Protein AF-A0A918S6B8-F1 (afdb_monomer_lite)

pLDDT: mean 79.82, std 8.92, range [45.66, 89.81]

Sequence (88 aa):
MGYLDNFKSKDFWIDVLKLSIVFFIIFVALSLLISNFSSIMSGNWNAVYEQEWSNGKWKKDLSMKAAITVVYAVYMTSRKRRIQEKNS

Secondary structure (DSSP, 8-state):
--TTHHHH-HHHHHHHHHHHHHHHHHHHHHHHHHHTHHHHHTT-HHHHIIIIIGGGHHHHHHHHHHHHHHHHHHHHHHHHHHHHHHT-

Structure (mmCIF, N/CA/C/O backbone):
data_AF-A0A918S6B8-F1
#
_entry.id   AF-A0A918S6B8-F1
#
loop_
_atom_site.group_PDB
_atom_site.id
_atom_site.type_symbol
_atom_site.label_atom_id
_atom_site.label_alt_id
_atom_site.label_comp_id
_atom_site.label_asym_id
_atom_site.label_entity_id
_atom_site.label_seq_id
_atom_site.pdbx_PDB_ins_code
_atom_site.Cartn_x
_atom_site.Cartn_y
_atom_site.Cartn_z
_atom_site.occupancy
_atom_site.B_iso_or_equiv
_atom_site.auth_seq_id
_atom_site.auth_comp_id
_atom_site.auth_asym_id
_atom_site.auth_atom_id
_atom_site.pdbx_PDB_model_num
ATOM 1 N N . MET A 1 1 ? 19.075 2.067 -24.264 1.00 45.66 1 MET A N 1
ATOM 2 C CA . MET A 1 1 ? 17.595 2.049 -24.263 1.00 45.66 1 MET A CA 1
ATOM 3 C C . MET A 1 1 ? 17.120 3.089 -23.267 1.00 45.66 1 MET A C 1
ATOM 5 O O . MET A 1 1 ? 17.784 3.268 -22.250 1.00 45.66 1 MET A O 1
ATOM 9 N N . GLY A 1 2 ? 16.097 3.871 -23.604 1.00 54.41 2 GLY A N 1
ATOM 10 C CA . GLY A 1 2 ? 15.724 5.041 -22.814 1.00 54.41 2 GLY A CA 1
ATOM 11 C C . GLY A 1 2 ? 15.081 4.639 -21.488 1.00 54.41 2 GLY A C 1
ATOM 12 O O . GLY A 1 2 ? 14.310 3.686 -21.430 1.00 54.41 2 GLY A O 1
ATOM 13 N N . TYR A 1 3 ? 15.335 5.412 -20.430 1.00 54.12 3 TYR A N 1
ATOM 14 C CA . TYR A 1 3 ? 14.766 5.229 -19.083 1.00 54.12 3 TYR A CA 1
ATOM 15 C C . TYR A 1 3 ? 13.231 5.066 -19.046 1.00 54.12 3 TYR A C 1
ATOM 17 O O . TYR A 1 3 ? 12.679 4.552 -18.076 1.00 54.12 3 TYR A O 1
ATOM 25 N N . LEU A 1 4 ? 12.544 5.509 -20.101 1.00 61.47 4 LEU A N 1
ATOM 26 C CA . LEU A 1 4 ? 11.091 5.507 -20.244 1.00 61.47 4 LEU A CA 1
ATOM 27 C C . LEU A 1 4 ? 10.542 4.275 -20.982 1.00 61.47 4 LEU A C 1
ATOM 29 O O . LEU A 1 4 ? 9.345 4.005 -20.881 1.00 61.47 4 LEU A O 1
ATOM 33 N N . ASP A 1 5 ? 11.381 3.508 -21.686 1.00 64.75 5 ASP A N 1
ATOM 34 C CA . ASP A 1 5 ? 10.930 2.334 -22.450 1.00 64.75 5 ASP A CA 1
ATOM 35 C C . ASP A 1 5 ? 10.459 1.216 -21.508 1.00 64.75 5 ASP A C 1
ATOM 37 O O . ASP A 1 5 ? 9.431 0.578 -21.739 1.00 64.75 5 ASP A O 1
ATOM 41 N N . ASN A 1 6 ? 11.128 1.069 -20.361 1.00 63.50 6 ASN A N 1
ATOM 42 C CA . ASN A 1 6 ? 10.747 0.122 -19.314 1.00 63.50 6 ASN A CA 1
ATOM 43 C C . ASN A 1 6 ? 9.376 0.436 -18.685 1.00 63.50 6 ASN A C 1
ATOM 45 O O . ASN A 1 6 ? 8.620 -0.489 -18.388 1.00 63.50 6 ASN A O 1
ATOM 49 N N . PHE A 1 7 ? 9.026 1.720 -18.536 1.00 70.88 7 PHE A N 1
ATOM 50 C CA . PHE A 1 7 ? 7.731 2.166 -17.995 1.00 70.88 7 PHE A CA 1
ATOM 51 C C . PHE A 1 7 ? 6.553 1.881 -18.937 1.00 70.88 7 PHE A C 1
ATOM 53 O O . PHE A 1 7 ? 5.415 1.759 -18.480 1.00 70.88 7 PHE A O 1
ATOM 60 N N . LYS A 1 8 ? 6.819 1.765 -20.245 1.00 69.69 8 LYS A N 1
ATOM 61 C CA . LYS A 1 8 ? 5.819 1.383 -21.253 1.00 69.69 8 LYS A CA 1
ATOM 62 C C . LYS A 1 8 ? 5.547 -0.124 -21.276 1.00 69.69 8 LYS A C 1
ATOM 64 O O . LYS A 1 8 ? 4.525 -0.538 -21.820 1.00 69.69 8 LYS A O 1
ATOM 69 N N . SER A 1 9 ? 6.425 -0.947 -20.694 1.00 79.50 9 SER A N 1
ATOM 70 C CA . SER A 1 9 ? 6.230 -2.400 -20.664 1.00 79.50 9 SER A CA 1
ATOM 71 C C . SER A 1 9 ? 5.118 -2.795 -19.686 1.00 79.50 9 SER A C 1
ATOM 73 O O . SER A 1 9 ? 5.088 -2.341 -18.541 1.00 79.50 9 SER A O 1
ATOM 75 N N . LYS A 1 10 ? 4.206 -3.678 -20.114 1.00 79.12 10 LYS A N 1
ATOM 76 C CA . LYS A 1 10 ? 3.183 -4.252 -19.218 1.00 79.12 10 LYS A CA 1
ATOM 77 C C . LYS A 1 10 ? 3.817 -5.036 -18.070 1.00 79.12 10 LYS A C 1
ATOM 79 O O . LYS A 1 10 ? 3.336 -4.947 -16.944 1.00 79.12 10 LYS A O 1
ATOM 84 N N . ASP A 1 11 ? 4.922 -5.726 -18.334 1.00 82.69 11 ASP A N 1
ATOM 85 C CA . ASP A 1 11 ? 5.625 -6.532 -17.333 1.00 82.69 11 ASP A CA 1
ATOM 86 C C . ASP A 1 11 ? 6.127 -5.687 -16.159 1.00 82.69 11 ASP A C 1
ATOM 88 O O . ASP A 1 11 ? 6.103 -6.138 -15.018 1.00 82.69 11 ASP A O 1
ATOM 92 N N . PHE A 1 12 ? 6.516 -4.429 -16.406 1.00 83.31 12 PHE A N 1
ATOM 93 C CA . PHE A 1 12 ? 6.881 -3.499 -15.335 1.00 83.31 12 PHE A CA 1
ATOM 94 C C . PHE A 1 12 ? 5.722 -3.264 -14.36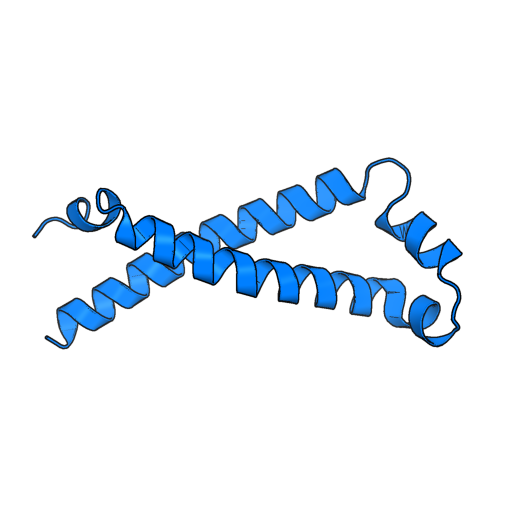8 1.00 83.31 12 PHE A C 1
ATOM 96 O O . PHE A 1 12 ? 5.900 -3.338 -13.153 1.00 83.31 12 PHE A O 1
ATOM 103 N N . TRP A 1 13 ? 4.523 -3.025 -14.895 1.00 84.50 13 TRP A N 1
ATOM 104 C CA . TRP A 1 13 ? 3.341 -2.796 -14.070 1.00 84.50 13 TRP A CA 1
ATOM 105 C C . TRP A 1 13 ? 2.867 -4.066 -13.362 1.00 84.50 13 TRP A C 1
ATOM 107 O O . TRP A 1 13 ? 2.396 -3.974 -12.231 1.00 84.50 13 TRP A O 1
ATOM 117 N N . ILE A 1 14 ? 3.055 -5.245 -13.962 1.00 87.56 14 ILE A N 1
ATOM 118 C CA . ILE A 1 14 ? 2.795 -6.534 -13.302 1.00 87.56 14 ILE A CA 1
ATOM 119 C C . ILE A 1 14 ? 3.736 -6.723 -12.103 1.00 87.56 14 ILE A C 1
ATOM 121 O O . ILE A 1 14 ? 3.271 -7.069 -11.016 1.00 87.56 14 ILE A O 1
ATOM 125 N N . ASP A 1 15 ? 5.033 -6.438 -12.263 1.00 86.31 15 ASP A N 1
ATOM 126 C CA . ASP A 1 15 ? 6.012 -6.505 -11.170 1.00 86.31 15 ASP A CA 1
ATOM 127 C C . ASP A 1 15 ? 5.681 -5.515 -10.043 1.00 86.31 15 ASP A C 1
ATOM 129 O O . ASP A 1 15 ? 5.711 -5.876 -8.863 1.00 86.31 15 ASP A O 1
ATOM 133 N N . VAL A 1 16 ? 5.331 -4.272 -10.401 1.00 87.75 16 VAL A N 1
ATOM 134 C CA . VAL A 1 16 ? 4.890 -3.239 -9.448 1.00 87.75 16 VAL A CA 1
ATOM 135 C C . VAL A 1 16 ? 3.645 -3.698 -8.697 1.00 87.75 16 VAL A C 1
ATOM 137 O O . VAL A 1 16 ? 3.629 -3.629 -7.469 1.00 87.75 16 VAL A O 1
ATOM 140 N N . LEU A 1 17 ? 2.625 -4.203 -9.398 1.00 88.94 17 LEU A N 1
ATOM 141 C CA . LEU A 1 17 ? 1.389 -4.676 -8.776 1.00 88.94 17 LEU A CA 1
ATOM 142 C C . LEU A 1 17 ? 1.663 -5.839 -7.826 1.00 88.94 17 LEU A C 1
ATOM 144 O O . LEU A 1 17 ? 1.248 -5.784 -6.671 1.00 88.94 17 LEU A O 1
ATOM 148 N N . LYS A 1 18 ? 2.430 -6.842 -8.262 1.00 88.81 18 LYS A N 1
ATOM 149 C CA . LYS A 1 18 ? 2.786 -8.003 -7.439 1.00 88.81 18 LYS A CA 1
ATOM 150 C C . LYS A 1 18 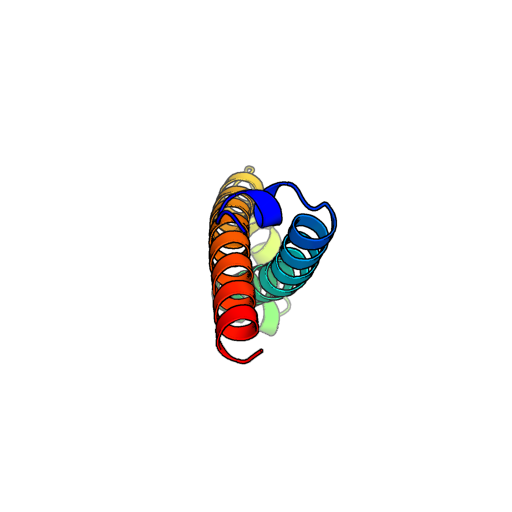? 3.509 -7.591 -6.155 1.00 88.81 18 LYS A C 1
ATOM 152 O O . LYS A 1 18 ? 3.151 -8.063 -5.078 1.00 88.81 18 LYS A O 1
ATOM 157 N N . LEU A 1 19 ? 4.483 -6.684 -6.255 1.00 89.06 19 LEU A N 1
ATOM 158 C CA . LEU A 1 19 ? 5.204 -6.161 -5.094 1.00 89.06 19 LEU A CA 1
ATOM 159 C C . LEU A 1 19 ? 4.286 -5.331 -4.186 1.00 89.06 19 LEU A C 1
ATOM 161 O O . LEU A 1 19 ? 4.303 -5.502 -2.968 1.00 89.06 19 LEU A O 1
ATOM 165 N N . SER A 1 20 ? 3.471 -4.459 -4.784 1.00 87.25 20 SER A N 1
ATOM 166 C CA . SER A 1 20 ? 2.560 -3.581 -4.053 1.00 87.25 20 SER A CA 1
ATOM 167 C C . SER A 1 20 ? 1.507 -4.369 -3.276 1.00 87.25 20 SER A C 1
ATOM 169 O O . SER A 1 20 ? 1.272 -4.047 -2.122 1.00 87.25 20 SER A O 1
ATOM 171 N N . ILE A 1 21 ? 0.940 -5.438 -3.846 1.00 89.69 21 ILE A N 1
ATOM 172 C CA . ILE A 1 21 ? -0.079 -6.272 -3.193 1.00 89.69 21 ILE A CA 1
ATOM 173 C C . ILE A 1 21 ? 0.506 -6.959 -1.958 1.00 89.69 21 ILE A C 1
ATOM 175 O O . ILE A 1 21 ? -0.069 -6.867 -0.876 1.00 89.69 21 ILE A O 1
ATOM 179 N N . VAL A 1 22 ? 1.666 -7.610 -2.098 1.00 89.81 22 VAL A N 1
ATOM 180 C CA . VAL A 1 22 ? 2.311 -8.312 -0.977 1.00 89.81 22 VAL A CA 1
ATOM 181 C C . VAL A 1 22 ? 2.681 -7.329 0.134 1.00 89.81 22 VAL A C 1
ATOM 183 O O . VAL A 1 22 ? 2.360 -7.566 1.298 1.00 89.81 22 VAL A O 1
ATOM 186 N N . PHE A 1 23 ? 3.303 -6.200 -0.221 1.00 88.94 23 PHE A N 1
ATOM 187 C CA . PHE A 1 23 ? 3.666 -5.172 0.752 1.00 88.94 23 PHE A CA 1
ATOM 188 C C . PHE A 1 23 ? 2.432 -4.572 1.429 1.00 88.94 23 PHE A C 1
ATOM 190 O O . PHE A 1 23 ? 2.419 -4.419 2.645 1.00 88.94 23 PHE A O 1
ATOM 197 N N . PHE A 1 24 ? 1.380 -4.277 0.663 1.00 88.12 24 PHE A N 1
ATOM 198 C CA . PHE A 1 24 ? 0.152 -3.679 1.176 1.00 88.12 24 PHE A CA 1
ATOM 199 C C . PHE A 1 24 ? -0.539 -4.584 2.195 1.00 88.12 24 PHE A C 1
ATOM 201 O O . PHE A 1 24 ? -0.906 -4.112 3.266 1.00 88.12 24 PHE A O 1
ATOM 208 N N . ILE A 1 25 ? -0.664 -5.883 1.903 1.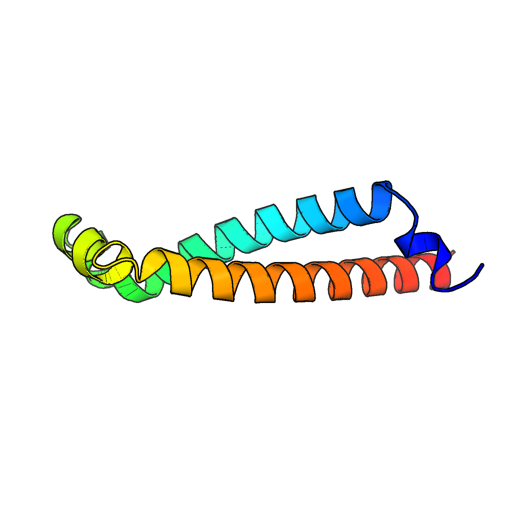00 89.38 25 ILE A N 1
ATOM 209 C CA . ILE A 1 25 ? -1.281 -6.851 2.822 1.00 89.38 25 ILE A CA 1
ATOM 210 C C . ILE A 1 25 ? -0.515 -6.893 4.147 1.00 89.38 25 ILE A C 1
ATOM 212 O O . ILE A 1 25 ? -1.121 -6.771 5.211 1.00 89.38 25 ILE A O 1
ATOM 216 N N . ILE A 1 26 ? 0.815 -7.008 4.089 1.00 89.56 26 ILE A N 1
ATOM 217 C CA . ILE A 1 26 ? 1.666 -7.040 5.286 1.00 89.56 26 ILE A CA 1
ATOM 218 C C . ILE A 1 26 ? 1.556 -5.722 6.061 1.00 89.56 26 ILE A C 1
ATOM 220 O O . ILE A 1 26 ? 1.413 -5.729 7.281 1.00 89.56 26 ILE A O 1
ATOM 224 N N . PHE A 1 27 ? 1.581 -4.591 5.358 1.00 86.00 27 PHE A N 1
ATOM 225 C CA . PHE A 1 27 ? 1.531 -3.263 5.960 1.00 86.00 27 PHE A CA 1
ATOM 226 C C . PHE A 1 27 ? 0.191 -2.984 6.653 1.00 86.00 27 PHE A C 1
ATOM 228 O O . PHE A 1 27 ? 0.161 -2.442 7.758 1.00 86.00 27 PHE A O 1
ATOM 235 N N . VAL A 1 28 ? -0.919 -3.404 6.043 1.00 87.44 28 VAL A N 1
ATOM 236 C CA . VAL A 1 28 ? -2.259 -3.309 6.635 1.00 87.44 28 VAL A CA 1
ATOM 237 C C . VAL A 1 28 ? -2.389 -4.241 7.839 1.00 87.44 28 VAL A C 1
ATOM 239 O O . VAL A 1 28 ? -2.847 -3.797 8.891 1.00 87.44 28 VAL A O 1
ATOM 242 N N . ALA A 1 29 ? -1.933 -5.491 7.725 1.00 86.00 29 ALA A N 1
ATOM 243 C CA . ALA A 1 29 ? -1.972 -6.454 8.825 1.00 86.00 29 ALA A CA 1
ATOM 244 C C . ALA A 1 29 ? -1.149 -5.981 10.036 1.00 86.00 29 ALA A C 1
ATOM 246 O O . ALA A 1 29 ? -1.646 -6.008 11.160 1.00 86.00 29 ALA A O 1
ATOM 247 N N . LEU A 1 30 ? 0.071 -5.479 9.812 1.00 86.69 30 LEU A N 1
ATOM 248 C CA . LEU A 1 30 ? 0.912 -4.893 10.862 1.00 86.69 30 LEU A CA 1
ATOM 249 C C . LEU A 1 30 ? 0.263 -3.662 11.497 1.00 86.69 30 LEU A C 1
ATOM 251 O O . LEU A 1 30 ? 0.261 -3.543 12.717 1.00 86.69 30 LEU A O 1
ATOM 255 N N . SER A 1 31 ? -0.311 -2.761 10.694 1.00 82.69 31 SER A N 1
ATOM 256 C CA . SER A 1 31 ? -0.995 -1.567 11.209 1.00 82.69 31 SER A CA 1
ATOM 257 C C . SER A 1 31 ? -2.164 -1.932 12.126 1.00 82.69 31 SER A C 1
ATOM 259 O O . SER A 1 31 ? -2.304 -1.338 13.192 1.00 82.69 31 SER A O 1
ATOM 261 N N . LEU A 1 32 ? -2.980 -2.914 11.728 1.00 81.81 32 LEU A N 1
ATOM 262 C CA . LEU A 1 32 ? -4.095 -3.426 12.530 1.00 81.81 32 LEU A CA 1
ATOM 263 C C . LEU A 1 32 ? -3.603 -4.068 13.826 1.00 81.81 32 LEU A C 1
ATOM 265 O O . LEU A 1 32 ? -4.124 -3.759 14.897 1.00 81.81 32 LEU A O 1
ATOM 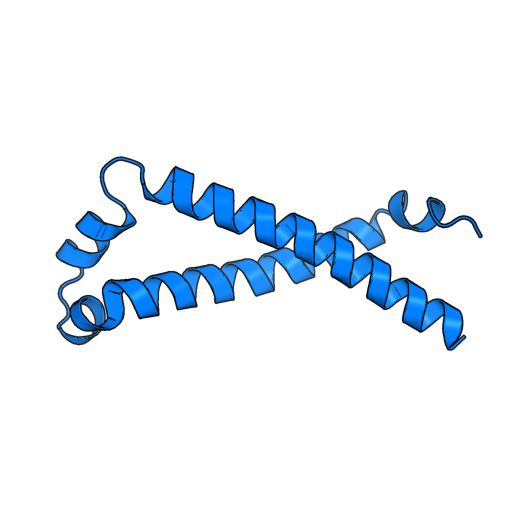269 N N . LEU A 1 33 ? -2.579 -4.921 13.720 1.00 83.12 33 LEU A N 1
ATOM 270 C CA . LEU A 1 33 ? -1.989 -5.607 14.862 1.00 83.12 33 LEU A CA 1
ATOM 271 C C . LEU A 1 33 ? -1.404 -4.630 15.871 1.00 83.12 33 LEU A C 1
ATOM 273 O O . LEU A 1 33 ? -1.636 -4.825 17.048 1.00 83.12 33 LEU A O 1
ATOM 277 N N . ILE A 1 34 ? -0.683 -3.591 15.449 1.00 81.00 34 ILE A N 1
ATOM 278 C CA . ILE A 1 34 ? -0.064 -2.626 16.370 1.00 81.00 34 ILE A CA 1
ATOM 279 C C . ILE A 1 34 ? -1.124 -1.733 17.022 1.00 81.00 34 ILE A C 1
ATOM 281 O O . ILE A 1 34 ? -1.102 -1.553 18.237 1.00 81.00 34 ILE A O 1
ATOM 285 N N . SER A 1 35 ? -2.056 -1.195 16.231 1.00 75.88 35 SER A N 1
ATOM 286 C CA . SER A 1 35 ? -3.083 -0.265 16.721 1.00 75.88 35 SER A CA 1
ATOM 287 C C . SER A 1 35 ? -4.048 -0.938 17.704 1.00 75.88 35 SER A C 1
ATOM 289 O O . SER A 1 35 ? -4.426 -0.357 18.718 1.00 75.88 35 SER A O 1
ATOM 291 N N . ASN A 1 36 ? -4.380 -2.209 17.458 1.00 78.00 36 ASN A N 1
ATOM 292 C CA . ASN A 1 36 ? -5.393 -2.939 18.218 1.00 78.00 36 ASN A CA 1
ATOM 293 C C . ASN A 1 36 ? -4.828 -4.160 18.948 1.00 78.00 36 ASN A C 1
ATOM 295 O O . ASN A 1 36 ? -5.591 -5.048 19.320 1.00 78.00 36 ASN A O 1
ATOM 299 N N . PHE A 1 37 ? -3.510 -4.220 19.172 1.00 76.56 37 PHE A N 1
ATOM 300 C CA . PHE A 1 37 ? -2.830 -5.399 19.724 1.00 76.56 37 PHE A CA 1
ATOM 301 C C . PHE A 1 37 ? -3.497 -5.917 21.002 1.00 76.56 37 PHE A C 1
ATOM 303 O O . PHE A 1 37 ? -3.793 -7.103 21.136 1.00 76.56 37 PHE A O 1
ATOM 310 N N . SER A 1 38 ? -3.788 -4.988 21.917 1.00 78.12 38 SER A N 1
ATOM 311 C CA . SER A 1 38 ? -4.431 -5.264 23.203 1.00 78.12 38 SER A CA 1
ATOM 312 C C . SER A 1 38 ? -5.872 -5.767 23.038 1.00 78.12 38 SER A C 1
ATOM 314 O O . SER A 1 38 ? -6.277 -6.745 23.666 1.00 78.12 38 SER A O 1
ATOM 316 N N . SER A 1 39 ? -6.642 -5.153 22.136 1.00 78.12 39 SER A N 1
ATOM 317 C CA . SER A 1 39 ? -8.032 -5.528 21.838 1.00 78.12 39 SER A CA 1
ATOM 318 C C . SER A 1 39 ? -8.130 -6.898 21.156 1.00 78.12 39 SER A C 1
ATOM 320 O O . SER A 1 39 ? -9.016 -7.687 21.472 1.00 78.12 39 SER A O 1
ATOM 322 N N . ILE A 1 40 ? -7.183 -7.213 20.266 1.00 79.88 40 ILE A N 1
ATOM 323 C CA . ILE A 1 40 ? -7.084 -8.510 19.586 1.00 79.88 40 ILE A CA 1
ATOM 324 C C . ILE A 1 40 ? -6.719 -9.610 20.591 1.00 79.88 40 ILE A C 1
ATOM 326 O O . ILE A 1 40 ? -7.371 -10.651 20.611 1.00 79.88 40 ILE A O 1
ATOM 330 N N . MET A 1 41 ? -5.733 -9.374 21.467 1.00 79.50 41 MET A N 1
ATOM 331 C CA . MET A 1 41 ? -5.330 -10.363 22.479 1.00 79.50 41 MET A CA 1
ATOM 332 C C . MET A 1 41 ? -6.366 -10.580 23.585 1.00 79.50 41 MET A C 1
ATOM 334 O O . MET A 1 41 ? -6.459 -11.677 24.128 1.00 79.50 41 MET A O 1
ATOM 338 N N . SER A 1 42 ? -7.172 -9.567 23.900 1.00 82.75 42 SER A N 1
ATOM 339 C CA . SER A 1 42 ? -8.297 -9.692 24.837 1.00 82.75 42 SER A CA 1
ATOM 340 C C . SER A 1 42 ? -9.570 -10.271 24.200 1.00 82.75 42 SER A C 1
ATOM 342 O O . SER A 1 42 ? -10.573 -10.434 24.891 1.00 82.75 42 SER A O 1
ATOM 344 N N . GLY A 1 43 ? -9.550 -10.591 22.898 1.00 79.56 43 GLY A N 1
ATOM 345 C CA . GLY A 1 43 ? -10.698 -11.137 22.168 1.00 79.56 43 GLY A CA 1
ATOM 346 C C . GLY A 1 43 ? -11.835 -10.135 21.933 1.00 79.56 43 GLY A C 1
ATOM 347 O O . GLY A 1 43 ? -12.933 -10.532 21.539 1.00 79.56 43 GLY A O 1
ATOM 348 N N . ASN A 1 44 ? -11.601 -8.838 22.154 1.00 82.31 44 ASN A N 1
ATOM 349 C CA . ASN A 1 44 ? -12.600 -7.788 21.975 1.00 82.31 44 ASN A CA 1
ATOM 350 C C . ASN A 1 44 ? -12.610 -7.273 20.526 1.00 82.31 44 ASN A C 1
ATOM 352 O O . ASN A 1 44 ? -12.166 -6.164 20.225 1.00 82.31 44 ASN A O 1
ATOM 356 N N . TRP A 1 45 ? -13.149 -8.089 19.618 1.00 77.75 45 TRP A N 1
ATOM 357 C CA . TRP A 1 45 ? -13.280 -7.754 18.193 1.00 77.75 45 TRP A CA 1
ATOM 358 C C . TRP A 1 45 ? -14.191 -6.548 17.926 1.00 77.75 45 TRP A C 1
ATOM 360 O O . TRP A 1 45 ? -14.017 -5.857 16.922 1.00 77.75 45 TRP A O 1
ATOM 370 N N . ASN A 1 46 ? -15.129 -6.260 18.835 1.00 79.62 46 ASN A N 1
ATOM 371 C CA . ASN A 1 46 ? -16.052 -5.134 18.701 1.00 79.62 46 ASN A CA 1
ATOM 372 C C . ASN A 1 46 ? -15.311 -3.791 18.817 1.00 79.62 46 ASN A C 1
ATOM 374 O O . ASN A 1 46 ? -15.540 -2.889 18.014 1.00 79.62 46 ASN A O 1
ATOM 378 N N . ALA A 1 47 ? -14.350 -3.698 19.743 1.00 77.31 47 ALA A N 1
ATOM 379 C CA . ALA A 1 47 ? -13.482 -2.529 19.881 1.00 77.31 47 ALA A CA 1
ATOM 380 C C . ALA A 1 47 ? -12.580 -2.318 18.650 1.00 77.31 47 ALA A C 1
ATOM 382 O O . ALA A 1 47 ? -12.385 -1.181 18.226 1.00 77.31 47 ALA A O 1
ATOM 383 N N . VAL A 1 48 ? -12.087 -3.401 18.032 1.00 76.75 48 VAL A N 1
ATOM 384 C CA . VAL A 1 48 ? -11.287 -3.331 16.790 1.00 76.75 48 VAL A CA 1
ATOM 385 C C . VAL A 1 48 ? -12.112 -2.764 15.634 1.00 76.75 48 VAL A C 1
ATOM 387 O O . VAL A 1 48 ? -11.637 -1.925 14.865 1.00 76.75 48 VAL A O 1
ATOM 390 N N . TYR A 1 49 ? -13.368 -3.199 15.513 1.00 76.75 49 TYR A N 1
ATOM 391 C CA . TYR A 1 49 ? -14.283 -2.677 14.502 1.00 76.75 49 TYR A CA 1
ATOM 392 C C . TYR A 1 49 ? -14.592 -1.193 14.735 1.00 76.75 49 TYR A C 1
ATOM 394 O O . TYR A 1 49 ? -14.554 -0.396 13.797 1.00 76.75 49 TYR A O 1
ATOM 402 N N . GLU A 1 50 ? -14.834 -0.788 15.981 1.00 78.88 50 GLU A N 1
ATOM 403 C CA . GLU A 1 50 ? -15.119 0.610 16.306 1.00 78.88 50 GLU A CA 1
ATOM 404 C C . GLU A 1 50 ? -13.922 1.548 16.106 1.00 78.88 50 GLU A C 1
ATOM 406 O O . GLU A 1 50 ? -14.095 2.686 15.667 1.00 78.88 50 GLU A O 1
ATOM 411 N N . GLN A 1 51 ? -12.705 1.092 16.404 1.00 73.44 51 GLN A N 1
ATOM 412 C CA . GLN A 1 51 ? -11.507 1.929 16.304 1.00 73.44 51 GLN A CA 1
ATOM 413 C C . GLN A 1 51 ? -11.022 2.098 14.860 1.00 73.44 51 GLN A C 1
ATOM 415 O O . GLN A 1 51 ? -10.674 3.216 14.472 1.00 73.44 51 GLN A O 1
ATOM 420 N N . GLU A 1 52 ? -11.058 1.033 14.054 1.00 73.88 52 GLU A N 1
ATOM 421 C CA . GLU A 1 52 ? -10.477 1.032 12.702 1.00 73.88 52 GLU A CA 1
ATOM 422 C C . GLU A 1 52 ? -11.522 1.120 11.583 1.00 73.88 52 GLU A C 1
ATOM 424 O O . GLU A 1 52 ? -11.298 1.776 10.565 1.00 73.88 52 GLU A O 1
ATOM 429 N N . TRP A 1 53 ? -12.681 0.477 11.753 1.00 75.69 53 TRP A N 1
ATOM 430 C CA . TRP A 1 53 ? -13.664 0.274 10.680 1.00 75.69 53 TRP A CA 1
ATOM 431 C C . TRP A 1 53 ? -14.902 1.176 10.792 1.00 75.69 53 TRP A C 1
ATOM 433 O O . TRP A 1 53 ? -15.626 1.358 9.809 1.00 75.69 53 TRP A O 1
ATOM 443 N N . SER A 1 54 ? -15.116 1.818 11.941 1.00 79.06 54 SER A N 1
ATOM 444 C CA . SER A 1 54 ? -16.199 2.782 12.152 1.00 79.06 54 SER A CA 1
ATOM 445 C C . SER A 1 54 ? -15.981 4.111 11.421 1.00 79.06 54 SER A C 1
ATOM 447 O O . SER A 1 54 ? -14.855 4.550 11.164 1.00 79.06 54 SER A O 1
ATOM 449 N N . ASN A 1 55 ? -17.086 4.791 11.099 1.00 75.56 55 ASN A N 1
ATOM 450 C CA . ASN A 1 55 ? -17.119 6.173 10.601 1.00 75.56 55 ASN A CA 1
ATOM 451 C C . ASN A 1 55 ? -16.302 6.438 9.321 1.00 75.56 55 ASN A C 1
ATOM 453 O O . ASN A 1 55 ? -15.919 7.571 9.039 1.00 75.56 55 ASN A O 1
ATOM 457 N N . GLY A 1 56 ? -16.018 5.399 8.529 1.00 76.19 56 GLY A N 1
ATOM 458 C CA . GLY A 1 56 ? -15.282 5.530 7.270 1.00 76.19 56 GLY A CA 1
ATOM 459 C C . GLY A 1 56 ? -13.794 5.862 7.422 1.00 76.19 56 GLY A C 1
ATOM 460 O O . GLY A 1 56 ? -13.142 6.115 6.406 1.00 76.19 56 GLY A O 1
ATOM 461 N N . LYS A 1 57 ? -13.237 5.818 8.644 1.00 77.75 57 LYS A N 1
ATOM 462 C CA . LYS A 1 57 ? -11.798 6.016 8.901 1.00 77.75 57 LYS A CA 1
ATOM 463 C C . LYS A 1 57 ? -10.945 5.037 8.098 1.00 77.75 57 LYS A C 1
ATOM 465 O O . LYS A 1 57 ? -10.014 5.468 7.418 1.00 77.75 57 LYS A O 1
ATOM 470 N N . TRP A 1 58 ? -11.381 3.776 8.024 1.00 81.38 58 TRP A N 1
ATOM 471 C CA . TRP A 1 58 ? -10.749 2.745 7.201 1.00 81.38 58 TRP A CA 1
ATOM 472 C C . TRP A 1 58 ? -10.509 3.180 5.751 1.00 81.38 58 TRP A C 1
ATOM 474 O O . TRP A 1 58 ? -9.473 2.845 5.191 1.00 81.38 58 TRP A O 1
ATOM 484 N N . LYS A 1 59 ? -11.408 3.964 5.130 1.00 80.94 59 LYS A N 1
ATOM 485 C CA . LYS A 1 59 ? -11.241 4.418 3.736 1.00 80.94 59 LYS A CA 1
ATOM 486 C C . LYS A 1 59 ? -10.084 5.400 3.607 1.00 80.94 59 LYS A C 1
ATOM 488 O O . LYS A 1 59 ? -9.283 5.297 2.678 1.00 80.94 59 LYS A O 1
ATOM 493 N N . LYS A 1 60 ? -9.986 6.353 4.535 1.00 83.62 60 LYS A N 1
ATOM 494 C CA . LYS A 1 60 ? -8.898 7.336 4.569 1.00 83.62 60 LYS A CA 1
ATOM 495 C C . LYS A 1 60 ? -7.569 6.650 4.893 1.00 83.62 60 LYS A C 1
ATOM 497 O O . LYS A 1 60 ? -6.576 6.878 4.208 1.00 83.62 60 LYS A O 1
ATOM 502 N N . ASP A 1 61 ? -7.578 5.755 5.872 1.00 80.44 61 ASP A N 1
ATOM 503 C CA . ASP A 1 61 ? -6.369 5.082 6.332 1.00 80.44 61 ASP A CA 1
ATOM 504 C C . ASP A 1 61 ? -5.855 4.044 5.330 1.00 80.44 61 ASP A C 1
ATOM 506 O O . ASP A 1 61 ? -4.644 3.953 5.131 1.00 80.44 61 ASP A O 1
ATOM 510 N N . LEU A 1 62 ? -6.733 3.307 4.641 1.00 85.19 62 LEU A N 1
ATOM 511 C CA . LEU A 1 62 ? -6.337 2.383 3.572 1.00 85.19 62 LEU A CA 1
ATOM 512 C C . LEU A 1 62 ? -5.919 3.116 2.298 1.00 85.19 62 LEU A C 1
ATOM 514 O O . LEU A 1 62 ? -4.935 2.712 1.685 1.00 85.19 62 LEU A O 1
ATOM 518 N N . SER A 1 63 ? -6.602 4.197 1.906 1.00 85.50 63 SER A N 1
ATOM 519 C CA . SER A 1 63 ? -6.232 4.952 0.695 1.00 85.50 63 SER A CA 1
ATOM 520 C C . SER A 1 63 ? -4.862 5.621 0.822 1.00 85.50 63 SER A C 1
ATOM 522 O O . SER A 1 63 ? -4.057 5.524 -0.103 1.00 85.50 63 SER A O 1
ATOM 524 N N . MET A 1 64 ? -4.547 6.209 1.982 1.00 87.25 64 MET A N 1
ATOM 525 C CA . MET A 1 64 ? -3.218 6.758 2.272 1.00 87.25 64 MET A CA 1
ATOM 526 C C . MET A 1 64 ? -2.138 5.671 2.186 1.00 87.25 64 MET A C 1
ATOM 528 O O . MET A 1 64 ? -1.127 5.838 1.500 1.00 87.25 64 MET A O 1
ATOM 532 N N . LYS A 1 65 ? -2.365 4.524 2.844 1.00 83.38 65 LYS A N 1
ATOM 533 C CA . LYS A 1 65 ? -1.433 3.388 2.815 1.00 83.38 65 LYS A CA 1
ATOM 534 C C . LYS A 1 65 ? -1.259 2.850 1.394 1.00 83.38 65 LYS A C 1
ATOM 536 O O . LYS A 1 65 ? -0.131 2.580 0.988 1.00 83.38 65 LYS A O 1
ATOM 541 N N . ALA A 1 66 ? -2.338 2.749 0.621 1.00 86.81 66 ALA A N 1
ATOM 542 C CA . ALA A 1 66 ? -2.300 2.293 -0.764 1.00 86.81 66 ALA A CA 1
ATOM 543 C C . ALA A 1 66 ? -1.482 3.250 -1.641 1.00 86.81 66 ALA A C 1
ATOM 545 O O . ALA A 1 66 ? -0.606 2.797 -2.374 1.00 86.81 66 ALA A O 1
ATOM 546 N N . ALA A 1 67 ? -1.686 4.565 -1.506 1.00 89.56 67 ALA A N 1
ATOM 547 C CA . ALA A 1 67 ? -0.925 5.568 -2.248 1.00 89.56 67 ALA A CA 1
ATOM 548 C C . ALA A 1 67 ? 0.584 5.467 -1.965 1.00 89.56 67 ALA A C 1
ATOM 550 O O . ALA A 1 67 ? 1.382 5.376 -2.899 1.00 89.56 67 ALA A O 1
ATOM 551 N N . ILE A 1 68 ? 0.978 5.395 -0.686 1.00 88.56 68 ILE A N 1
ATOM 552 C CA . ILE A 1 68 ? 2.387 5.233 -0.285 1.00 88.56 68 ILE A CA 1
ATOM 553 C C . ILE A 1 68 ? 2.965 3.930 -0.848 1.00 88.56 68 ILE A C 1
ATOM 555 O O . ILE A 1 68 ? 4.074 3.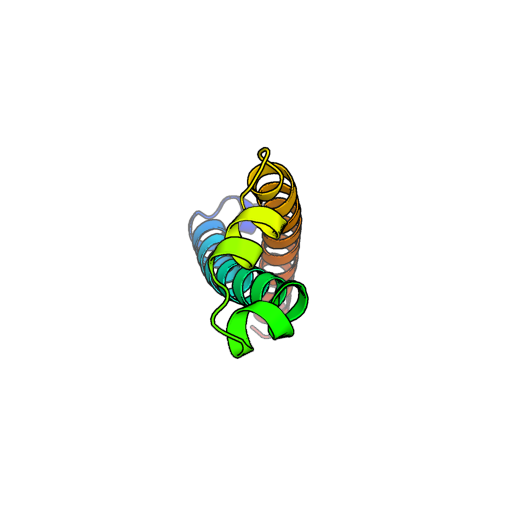918 -1.382 1.00 88.56 68 ILE A O 1
ATOM 559 N N . THR A 1 69 ? 2.201 2.841 -0.765 1.00 87.69 69 THR A N 1
ATOM 560 C CA . THR A 1 69 ? 2.630 1.517 -1.228 1.00 87.69 69 THR A CA 1
ATOM 561 C C . THR A 1 69 ? 2.868 1.495 -2.734 1.00 87.69 69 THR A C 1
ATOM 563 O O . THR A 1 69 ? 3.874 0.954 -3.188 1.00 87.69 69 THR A O 1
ATOM 566 N N . VAL A 1 70 ? 1.981 2.118 -3.512 1.00 87.81 70 VAL A N 1
ATOM 567 C CA . VAL A 1 70 ? 2.120 2.216 -4.970 1.00 87.81 70 VAL A CA 1
ATOM 568 C C . VAL A 1 70 ? 3.346 3.048 -5.337 1.00 87.81 70 VAL A C 1
ATOM 570 O O . VAL A 1 70 ? 4.161 2.598 -6.142 1.00 87.81 70 VAL A O 1
ATOM 573 N N . VAL A 1 71 ? 3.533 4.216 -4.713 1.00 89.31 71 VAL A N 1
ATOM 574 C CA . VAL A 1 71 ? 4.708 5.071 -4.963 1.00 89.31 71 VAL A CA 1
ATOM 575 C C . VAL A 1 71 ? 6.004 4.326 -4.634 1.00 89.31 71 VAL A C 1
ATOM 577 O O . VAL A 1 71 ? 6.942 4.321 -5.436 1.00 89.31 71 VAL A O 1
ATOM 580 N N . TYR A 1 72 ? 6.044 3.643 -3.488 1.00 86.75 72 TYR A N 1
ATOM 581 C CA . TYR A 1 72 ? 7.196 2.847 -3.084 1.00 86.75 72 TYR A CA 1
ATOM 582 C C . TYR A 1 72 ? 7.462 1.688 -4.052 1.00 86.75 72 TYR A C 1
ATOM 584 O O . TYR A 1 72 ? 8.602 1.499 -4.473 1.00 86.75 72 TYR A O 1
ATOM 592 N N . ALA A 1 73 ? 6.429 0.946 -4.460 1.00 85.88 73 ALA A N 1
ATOM 593 C CA . ALA A 1 73 ? 6.567 -0.172 -5.389 1.00 85.88 73 ALA A CA 1
ATOM 594 C C . ALA A 1 73 ? 7.094 0.281 -6.760 1.00 85.88 73 ALA A C 1
ATOM 596 O O . ALA A 1 73 ? 8.000 -0.348 -7.305 1.00 85.88 73 ALA A O 1
ATOM 597 N N . VAL A 1 74 ? 6.609 1.410 -7.284 1.00 87.31 74 VAL A N 1
ATOM 598 C CA . VAL A 1 74 ? 7.116 2.006 -8.533 1.00 87.31 74 VAL A CA 1
ATOM 599 C C . VAL A 1 74 ? 8.595 2.396 -8.402 1.00 87.31 74 VAL A C 1
ATOM 601 O O . VAL A 1 74 ? 9.413 2.076 -9.274 1.00 87.31 74 VAL A O 1
ATOM 604 N N . TYR A 1 75 ? 8.974 3.044 -7.297 1.00 86.19 75 TYR A N 1
ATOM 605 C CA . TYR A 1 75 ? 10.369 3.401 -7.029 1.00 86.19 75 TYR A CA 1
ATOM 606 C C . TYR A 1 75 ? 11.271 2.161 -6.903 1.00 86.19 75 TYR A C 1
ATOM 608 O O . TYR A 1 75 ? 12.358 2.114 -7.482 1.00 86.19 75 TYR A O 1
ATOM 616 N N . MET A 1 76 ? 10.821 1.130 -6.187 1.00 85.38 76 MET A N 1
ATOM 617 C CA . MET A 1 76 ? 11.608 -0.082 -5.960 1.00 85.38 76 MET A CA 1
ATOM 618 C C . MET A 1 76 ? 11.779 -0.886 -7.254 1.00 85.38 76 MET A C 1
ATOM 620 O O . MET A 1 76 ? 12.900 -1.264 -7.590 1.00 85.38 76 MET A O 1
ATOM 624 N N . THR A 1 77 ? 10.716 -1.071 -8.044 1.00 84.06 77 THR A N 1
ATOM 625 C CA . THR A 1 77 ? 10.793 -1.792 -9.328 1.00 84.06 77 THR A CA 1
ATOM 626 C C . THR A 1 77 ? 11.684 -1.063 -10.335 1.00 84.06 77 THR A C 1
ATOM 628 O O . THR A 1 77 ? 12.524 -1.693 -10.981 1.00 84.06 77 THR A O 1
ATOM 631 N N . SER A 1 78 ? 11.585 0.269 -10.425 1.00 82.25 78 SER A N 1
ATOM 632 C CA . SER A 1 78 ? 12.473 1.062 -11.292 1.00 82.25 78 SER A CA 1
ATOM 633 C C . SER A 1 78 ? 13.937 1.012 -10.833 1.00 82.25 78 SER A C 1
ATOM 635 O O . SER A 1 78 ? 14.851 0.965 -11.659 1.00 82.25 78 SER A O 1
ATOM 637 N N . ARG A 1 79 ? 14.196 0.959 -9.520 1.00 81.88 79 ARG A N 1
ATOM 638 C CA . ARG A 1 79 ? 15.548 0.772 -8.974 1.00 81.88 79 ARG A CA 1
ATOM 639 C C . ARG A 1 79 ? 16.087 -0.640 -9.220 1.00 81.88 79 ARG A C 1
ATOM 641 O O . ARG A 1 79 ? 17.243 -0.771 -9.613 1.00 81.88 79 ARG A O 1
ATOM 648 N N . LYS A 1 80 ? 15.266 -1.677 -9.036 1.00 82.44 80 LYS A N 1
ATOM 649 C CA . LYS A 1 80 ? 15.632 -3.085 -9.253 1.00 82.44 80 LYS A CA 1
ATOM 650 C C . LYS A 1 80 ? 16.063 -3.338 -10.698 1.00 82.44 80 LYS A C 1
ATOM 652 O O . LYS A 1 80 ? 17.118 -3.929 -10.911 1.00 82.44 80 LYS A O 1
ATOM 657 N N . ARG A 1 81 ? 15.297 -2.841 -11.676 1.00 78.38 81 ARG A N 1
ATOM 658 C CA . ARG A 1 81 ? 15.648 -2.982 -13.100 1.00 78.38 81 ARG A CA 1
ATOM 659 C C . ARG A 1 81 ? 16.942 -2.247 -13.458 1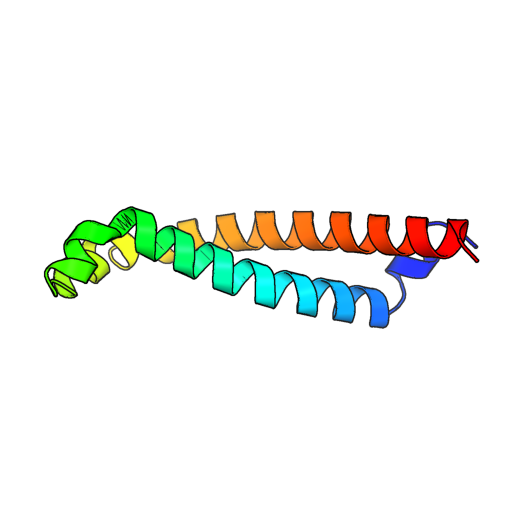.00 78.38 81 ARG A C 1
ATOM 661 O O . ARG A 1 81 ? 17.777 -2.829 -14.134 1.00 78.38 81 ARG A O 1
ATOM 668 N N . ARG A 1 82 ? 17.188 -1.052 -12.900 1.00 72.62 82 ARG A N 1
ATOM 669 C CA . ARG A 1 82 ? 18.481 -0.351 -13.066 1.00 72.62 82 ARG A CA 1
ATOM 670 C C . ARG A 1 82 ? 19.677 -1.151 -12.550 1.00 72.62 82 ARG A C 1
ATOM 672 O O . ARG A 1 82 ? 20.748 -1.103 -13.143 1.00 72.62 82 ARG A O 1
ATOM 679 N N . ILE A 1 83 ? 19.518 -1.852 -11.429 1.00 75.06 83 ILE A N 1
ATOM 680 C CA . ILE A 1 83 ? 20.585 -2.701 -10.881 1.00 75.06 83 ILE A CA 1
ATOM 681 C C . ILE A 1 83 ? 20.816 -3.918 -11.786 1.00 75.06 83 ILE A C 1
ATOM 683 O O . ILE A 1 83 ? 21.963 -4.286 -12.008 1.00 75.06 83 ILE A O 1
ATOM 687 N N . GLN A 1 84 ? 19.753 -4.510 -12.340 1.00 70.81 84 GLN A N 1
ATOM 688 C CA . GLN A 1 84 ? 19.867 -5.618 -13.296 1.00 70.81 84 GLN A CA 1
ATOM 689 C C . GLN A 1 84 ? 20.544 -5.196 -14.607 1.00 70.81 84 GLN A C 1
ATOM 691 O O . GLN A 1 84 ? 21.443 -5.896 -15.050 1.00 70.81 84 GLN A O 1
ATOM 696 N N . GLU A 1 85 ? 20.184 -4.043 -15.178 1.00 68.75 85 GLU A N 1
ATOM 697 C CA . GLU A 1 85 ? 20.823 -3.498 -16.390 1.00 68.75 85 GLU A CA 1
ATOM 698 C C . GLU A 1 85 ? 22.314 -3.191 -16.189 1.00 68.75 85 GLU A C 1
ATOM 700 O O . GLU A 1 85 ? 23.093 -3.332 -17.119 1.00 68.75 85 GLU A O 1
ATOM 705 N N . LYS A 1 86 ? 22.727 -2.779 -14.981 1.00 69.00 86 LYS A N 1
ATOM 706 C CA . LYS A 1 86 ? 24.139 -2.499 -14.664 1.00 69.00 86 LYS A CA 1
ATOM 707 C C . LYS A 1 86 ? 24.987 -3.771 -14.492 1.00 69.00 86 LYS A C 1
ATOM 709 O O . LYS A 1 86 ? 26.206 -3.698 -14.601 1.00 69.00 86 LYS A O 1
ATOM 714 N N . ASN A 1 87 ? 24.355 -4.898 -14.171 1.00 66.19 87 ASN A N 1
ATOM 715 C CA . ASN A 1 87 ? 25.019 -6.175 -13.889 1.00 66.19 87 ASN A CA 1
ATOM 716 C C . ASN A 1 87 ? 24.924 -7.174 -15.065 1.00 66.19 87 ASN A C 1
ATOM 718 O O . ASN A 1 87 ? 25.304 -8.333 -14.893 1.00 66.19 87 ASN A O 1
ATOM 722 N N . SER A 1 88 ? 24.387 -6.738 -16.210 1.00 54.62 88 SER A N 1
ATOM 723 C CA . SER A 1 88 ? 24.290 -7.464 -17.485 1.00 54.62 88 SER A CA 1
ATOM 724 C C . SER A 1 88 ? 25.278 -6.897 -18.495 1.00 54.62 88 SER A C 1
ATOM 726 O O . SER A 1 88 ? 25.563 -7.648 -19.451 1.00 54.62 88 SER A O 1
#

Radius of gyration: 17.84 Å; chains: 1; bounding box: 42×18×49 Å

Organism: NCBI:txid680283

Foldseek 3Di:
DDLCVLVPDPVLVVQLVVQLVVCLVVVVVVVLCVVCVVCVVVVNVVVSCCPQVPPCNVVVVSVVSSVVSSVVSNVVSSVVVVVVVVVD